Protein AF-A0A7W6DMV0-F1 (afdb_monomer)

Secondary structure (DSSP, 8-state):
---TTSGGGGT--HHHHHHHHHHHHHHHHHHHHHHHHHHHHHHHHHHHHHHHHHHHHHHHHHHHHHHHHHHT--

pLDDT: mean 86.73, std 12.91, range [45.91, 98.69]

Foldseek 3Di:
DPPLPCCVVLPDDPVLSVVLVVCCVPPNDPSSVVSVVVVVVVSVVVVVVVVVVVVVVVVVVVVVVVVVVVVVVD

Organism: NCBI:txid943940

Mean predicted aligned error: 6.17 Å

InterPro domains:
  IPR009061 Putative DNA-binding domain superfamily [SSF46955] (2-72)
  IPR015358 Transcription regulator MerR, DNA binding [PF09278] (3-64)

Solvent-accessible surface area (backbone atoms only — not comparable to full-atom values): 4316 Å² total; per-residue (Å²): 132,86,77,79,84,48,47,68,81,69,69,50,49,74,65,57,57,51,54,53,56,52,39,38,81,76,64,34,72,65,55,31,52,54,54,46,52,57,52,49,55,52,45,52,52,53,53,52,52,54,49,52,54,51,54,51,54,50,50,54,53,48,51,54,51,52,54,53,54,51,66,77,76,110

Sequence (74 aa):
MILILRGRKFGFQLEDIRQWLQIYEKEGTQAQMEAWVDMADRQLRELAEQKAQIEEAMADLKALRDETSASLNA

Structure (mmCIF, N/CA/C/O backbone):
data_AF-A0A7W6DMV0-F1
#
_entry.id   AF-A0A7W6DMV0-F1
#
loop_
_atom_site.group_PDB
_atom_site.id
_atom_site.type_symbol
_atom_site.label_atom_id
_atom_site.label_alt_id
_atom_site.label_comp_id
_atom_site.label_asym_id
_atom_site.label_entity_id
_atom_site.label_seq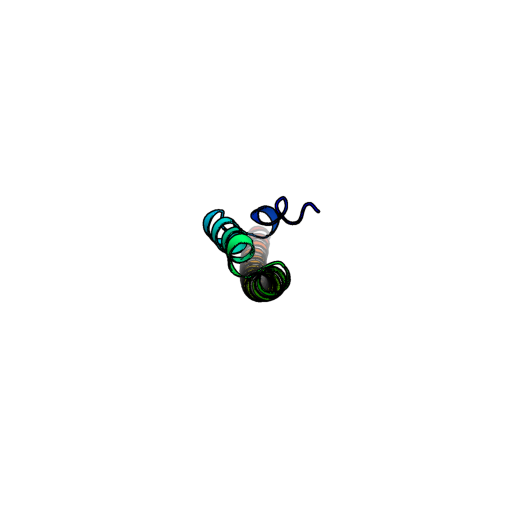_id
_atom_site.pdbx_PDB_ins_code
_atom_site.Cartn_x
_atom_site.Cartn_y
_atom_site.Cartn_z
_atom_site.occupancy
_atom_site.B_iso_or_equiv
_atom_site.auth_seq_id
_atom_site.auth_comp_id
_atom_site.auth_asym_id
_atom_site.auth_atom_id
_atom_site.pdbx_PDB_model_num
ATOM 1 N N . MET A 1 1 ? 17.224 12.791 -14.486 1.00 45.91 1 MET A N 1
ATOM 2 C CA . MET A 1 1 ? 15.813 12.587 -14.084 1.00 45.91 1 MET A CA 1
ATOM 3 C C . MET A 1 1 ? 15.775 11.655 -12.886 1.00 45.91 1 MET A C 1
ATOM 5 O O . MET A 1 1 ? 16.291 10.552 -12.968 1.00 45.91 1 MET A O 1
ATOM 9 N N . ILE A 1 2 ? 15.240 12.116 -11.756 1.00 49.78 2 ILE A N 1
ATOM 10 C CA . ILE A 1 2 ? 15.274 11.398 -10.474 1.00 49.78 2 ILE A CA 1
ATOM 11 C C . ILE A 1 2 ? 14.014 10.525 -10.362 1.00 49.78 2 ILE A C 1
ATOM 13 O O . ILE A 1 2 ? 13.096 10.840 -9.612 1.00 49.78 2 ILE A O 1
ATOM 17 N N . LEU A 1 3 ? 13.941 9.440 -11.137 1.00 55.03 3 LEU A N 1
ATOM 18 C CA . LEU A 1 3 ? 12.921 8.396 -10.928 1.00 55.03 3 LEU A CA 1
ATOM 19 C C . LEU A 1 3 ? 13.283 7.478 -9.739 1.00 55.03 3 LEU A C 1
ATOM 21 O O . LEU A 1 3 ? 12.432 6.797 -9.183 1.00 55.03 3 LEU A O 1
ATOM 25 N N . ILE A 1 4 ? 14.536 7.536 -9.276 1.00 57.09 4 ILE A N 1
ATOM 26 C CA . ILE A 1 4 ? 15.124 6.571 -8.333 1.00 57.09 4 ILE A CA 1
ATOM 27 C C . ILE A 1 4 ? 14.789 6.866 -6.856 1.00 57.09 4 ILE A C 1
ATOM 29 O O . ILE A 1 4 ? 14.841 5.969 -6.021 1.00 57.09 4 ILE A O 1
ATOM 33 N N . LEU A 1 5 ? 14.380 8.088 -6.490 1.00 55.50 5 LEU A N 1
ATOM 34 C CA . LEU A 1 5 ? 14.284 8.486 -5.070 1.00 55.50 5 LEU A CA 1
ATOM 35 C C . LEU A 1 5 ? 12.877 8.446 -4.451 1.00 55.50 5 LEU A C 1
ATOM 37 O O . LEU A 1 5 ? 12.675 8.995 -3.370 1.00 55.50 5 LEU A O 1
ATOM 41 N N . ARG A 1 6 ? 11.893 7.786 -5.080 1.00 65.44 6 ARG A N 1
ATOM 42 C CA . ARG A 1 6 ? 10.553 7.622 -4.472 1.00 65.44 6 ARG A CA 1
ATOM 43 C C . ARG A 1 6 ? 10.054 6.185 -4.344 1.00 65.44 6 ARG A C 1
ATOM 45 O O . ARG A 1 6 ? 9.038 6.000 -3.688 1.00 65.44 6 ARG A O 1
ATOM 52 N N . GLY A 1 7 ? 10.767 5.173 -4.847 1.00 70.56 7 GLY A N 1
ATOM 53 C CA . GLY A 1 7 ? 10.304 3.779 -4.777 1.00 70.56 7 GLY A CA 1
ATOM 54 C C . GLY A 1 7 ? 9.994 3.309 -3.346 1.00 70.56 7 GLY A C 1
ATOM 55 O O . GLY A 1 7 ? 8.920 2.779 -3.082 1.00 70.56 7 GLY A O 1
ATOM 56 N N . ARG A 1 8 ? 10.859 3.662 -2.384 1.00 77.31 8 ARG A N 1
ATOM 57 C CA . ARG A 1 8 ? 10.633 3.390 -0.953 1.00 77.31 8 ARG A CA 1
ATOM 58 C C . ARG A 1 8 ? 9.359 4.018 -0.384 1.00 77.31 8 ARG A C 1
ATOM 60 O O . ARG A 1 8 ? 8.766 3.450 0.522 1.00 77.31 8 ARG A O 1
ATOM 67 N N . LYS A 1 9 ? 8.935 5.182 -0.892 1.00 83.06 9 LYS A N 1
ATOM 68 C CA . LYS A 1 9 ? 7.689 5.838 -0.458 1.00 83.06 9 LYS A CA 1
ATOM 69 C C . LYS A 1 9 ? 6.461 5.013 -0.851 1.00 83.06 9 LYS A C 1
ATOM 71 O O . LYS A 1 9 ? 5.436 5.110 -0.190 1.00 83.06 9 LYS A O 1
ATOM 76 N N . PHE A 1 10 ? 6.562 4.241 -1.927 1.00 85.44 10 PHE A N 1
ATOM 77 C CA . PHE A 1 10 ? 5.452 3.479 -2.488 1.00 85.44 10 PHE A CA 1
ATOM 78 C C . PHE A 1 10 ? 5.428 2.016 -2.035 1.00 85.44 10 PHE A C 1
ATOM 80 O O . PHE A 1 10 ? 4.564 1.280 -2.484 1.00 85.44 10 PHE A O 1
ATOM 87 N N . GLY A 1 11 ? 6.339 1.603 -1.148 1.00 86.38 11 GLY A N 1
ATOM 88 C CA . GLY A 1 11 ? 6.381 0.235 -0.618 1.00 86.38 11 GLY A CA 1
ATOM 89 C C . GLY A 1 11 ? 7.303 -0.728 -1.370 1.00 86.38 11 GLY A C 1
ATOM 90 O O . GLY A 1 11 ? 7.486 -1.853 -0.913 1.00 86.38 11 GLY A O 1
ATOM 91 N N . PHE A 1 12 ? 7.959 -0.284 -2.450 1.00 89.81 12 PHE A N 1
ATOM 92 C CA . PHE A 1 12 ? 8.886 -1.137 -3.197 1.00 89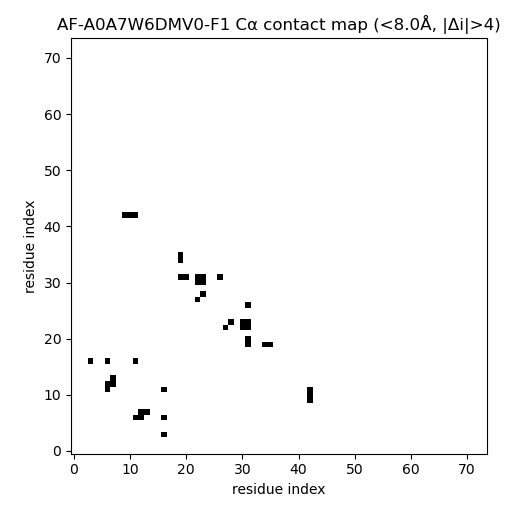.81 12 PHE A CA 1
ATOM 93 C C . PHE A 1 12 ? 10.097 -1.548 -2.358 1.00 89.81 12 PHE A C 1
ATOM 95 O O . PHE A 1 12 ? 10.717 -0.716 -1.676 1.00 89.81 12 PHE A O 1
ATOM 102 N N . GLN A 1 13 ? 10.486 -2.820 -2.470 1.00 88.00 13 GLN A N 1
ATOM 103 C CA . GLN A 1 13 ? 11.696 -3.318 -1.833 1.00 88.00 13 GLN A CA 1
ATOM 104 C C . GLN A 1 13 ? 12.941 -2.787 -2.550 1.00 88.00 13 GLN A C 1
ATOM 106 O O . GLN A 1 13 ? 12.943 -2.495 -3.747 1.00 88.00 13 GLN A O 1
ATOM 111 N N . LEU A 1 14 ? 14.045 -2.672 -1.807 1.00 85.62 14 LEU A N 1
ATOM 112 C CA . LEU A 1 14 ? 15.325 -2.229 -2.372 1.00 85.62 14 LEU A CA 1
ATOM 113 C C . LEU A 1 14 ? 15.832 -3.193 -3.459 1.00 85.62 14 LEU A C 1
ATOM 115 O O . LEU A 1 14 ? 16.506 -2.770 -4.395 1.00 85.62 14 LEU A O 1
ATOM 119 N N . GLU A 1 15 ? 15.498 -4.475 -3.318 1.00 88.06 15 GLU A N 1
ATOM 120 C CA . GLU A 1 15 ? 15.762 -5.528 -4.296 1.00 88.06 15 GLU A CA 1
ATOM 121 C C . GLU A 1 15 ? 15.057 -5.257 -5.630 1.00 88.06 15 GLU A C 1
ATOM 123 O O . GLU A 1 15 ? 15.720 -5.203 -6.664 1.00 88.06 15 GLU A O 1
ATOM 128 N N . AS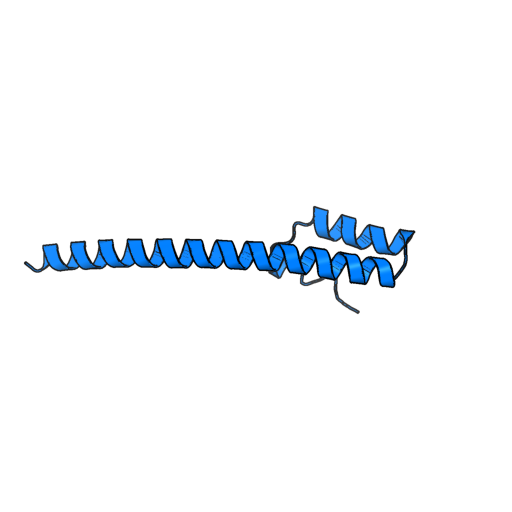P A 1 16 ? 13.753 -4.979 -5.600 1.00 85.69 16 ASP A N 1
ATOM 129 C CA . ASP A 1 16 ? 12.952 -4.738 -6.806 1.00 85.69 16 ASP A CA 1
ATOM 130 C C . ASP A 1 16 ? 13.440 -3.500 -7.566 1.00 85.69 16 ASP A C 1
ATOM 132 O O . ASP A 1 16 ? 13.591 -3.516 -8.787 1.00 85.69 16 ASP A O 1
ATOM 136 N N . ILE A 1 17 ? 13.772 -2.429 -6.833 1.00 86.50 17 ILE A N 1
ATOM 137 C CA . ILE A 1 17 ? 14.348 -1.208 -7.414 1.00 86.50 17 ILE A CA 1
ATOM 138 C C . ILE A 1 17 ? 15.701 -1.512 -8.070 1.00 86.50 17 ILE A C 1
ATOM 140 O O . ILE A 1 17 ? 16.002 -0.973 -9.135 1.00 86.50 17 ILE A O 1
ATOM 144 N N . ARG A 1 18 ? 16.526 -2.376 -7.466 1.00 86.38 18 ARG A N 1
ATOM 145 C CA . ARG A 1 18 ? 17.822 -2.756 -8.041 1.00 86.38 18 ARG A CA 1
ATOM 146 C C . ARG A 1 18 ? 17.650 -3.545 -9.333 1.00 86.38 18 ARG A C 1
ATOM 148 O O . ARG A 1 18 ? 18.341 -3.244 -10.302 1.00 86.38 18 ARG A O 1
ATOM 155 N N . GLN A 1 19 ? 16.740 -4.515 -9.361 1.00 85.12 19 GLN A N 1
ATOM 156 C CA . GLN A 1 19 ? 16.464 -5.305 -10.564 1.00 85.12 19 GLN A CA 1
ATOM 157 C C . GLN A 1 19 ? 15.929 -4.421 -11.694 1.00 85.12 19 GLN A C 1
ATOM 159 O O . GLN A 1 19 ? 16.396 -4.514 -12.826 1.00 85.12 19 GLN A O 1
ATOM 164 N N . TRP A 1 20 ? 15.039 -3.480 -11.379 1.00 86.00 20 TRP A N 1
ATOM 165 C CA . TRP A 1 20 ? 14.541 -2.504 -12.347 1.00 86.00 20 TRP A CA 1
ATOM 166 C C . TRP A 1 20 ? 15.646 -1.616 -12.943 1.00 86.00 20 TRP A C 1
ATOM 168 O O . TRP A 1 20 ? 15.648 -1.328 -14.141 1.00 86.00 20 TRP A O 1
ATOM 178 N N . LEU A 1 21 ? 16.629 -1.208 -12.134 1.00 83.75 21 LEU A N 1
ATOM 179 C CA . LEU A 1 21 ? 17.791 -0.461 -12.626 1.00 83.75 21 LEU A CA 1
ATOM 180 C C . LEU A 1 21 ? 18.694 -1.298 -13.542 1.00 83.75 21 LEU A C 1
ATOM 182 O O . LEU A 1 21 ? 19.276 -0.744 -14.469 1.00 83.75 21 LEU A O 1
ATOM 186 N N . GLN A 1 22 ? 18.771 -2.616 -13.343 1.00 84.00 22 GLN A N 1
ATOM 187 C CA . GLN A 1 22 ? 19.551 -3.510 -14.209 1.00 84.00 22 GLN A CA 1
ATOM 188 C C . GLN A 1 22 ? 18.930 -3.703 -15.601 1.00 84.00 22 GLN A C 1
ATOM 190 O O . GLN A 1 22 ? 19.661 -3.977 -16.551 1.00 84.00 22 GLN A O 1
ATOM 195 N N . ILE A 1 23 ? 17.609 -3.537 -15.753 1.00 79.69 23 ILE A N 1
ATOM 196 C CA . ILE A 1 23 ? 16.930 -3.613 -17.064 1.00 79.69 23 ILE A CA 1
ATOM 197 C C . ILE A 1 23 ? 17.454 -2.515 -17.999 1.00 79.69 23 ILE A C 1
ATOM 199 O O . ILE A 1 23 ? 17.734 -2.771 -19.170 1.00 79.69 23 ILE A O 1
ATOM 203 N N . TYR A 1 24 ? 17.685 -1.311 -17.467 1.00 72.56 24 TYR A N 1
ATOM 204 C CA . TYR A 1 24 ? 18.252 -0.195 -18.229 1.00 72.56 24 TYR A CA 1
ATOM 205 C C . TYR A 1 24 ? 19.618 -0.521 -18.837 1.00 72.56 24 TYR A C 1
ATOM 207 O O . TYR A 1 24 ? 19.874 -0.170 -19.987 1.00 72.56 24 TYR A O 1
ATOM 215 N N . GLU A 1 25 ? 20.482 -1.207 -18.085 1.00 67.44 25 GLU A N 1
ATOM 216 C CA . GLU A 1 25 ? 21.837 -1.548 -18.535 1.00 67.44 25 GLU A CA 1
ATOM 217 C C . GLU A 1 25 ? 21.841 -2.540 -19.708 1.00 67.44 25 GLU A C 1
ATOM 219 O O . GLU A 1 25 ? 22.808 -2.578 -20.465 1.00 67.44 25 GLU A O 1
ATOM 224 N N . LYS A 1 26 ? 20.773 -3.334 -19.871 1.00 72.75 26 LYS A N 1
ATOM 225 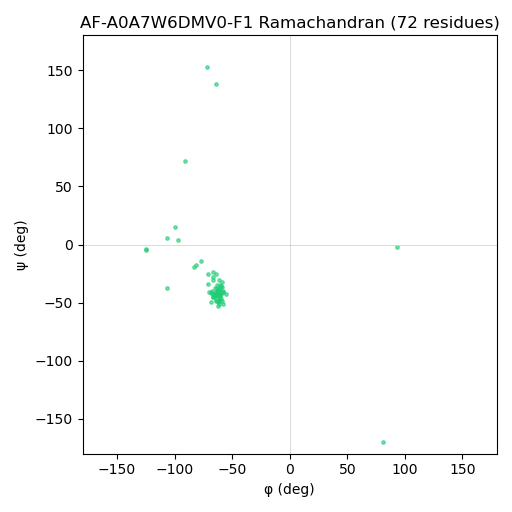C CA . LYS A 1 26 ? 20.705 -4.424 -20.857 1.00 72.75 26 LYS A CA 1
ATOM 226 C C . LYS A 1 26 ? 19.821 -4.117 -22.061 1.00 72.75 26 LYS A C 1
ATOM 228 O O . LYS A 1 26 ? 20.153 -4.525 -23.170 1.00 72.75 26 LYS A O 1
ATOM 233 N N . GLU A 1 27 ? 18.706 -3.425 -21.848 1.00 77.00 27 GLU A N 1
ATOM 234 C CA . GLU A 1 27 ? 17.609 -3.331 -22.824 1.00 77.00 27 GLU A CA 1
ATOM 235 C C . GLU A 1 27 ? 17.242 -1.878 -23.179 1.00 77.00 27 GLU A C 1
ATOM 237 O O . GLU A 1 27 ? 16.434 -1.623 -24.072 1.00 77.00 27 GLU A O 1
ATOM 242 N N . GLY A 1 28 ? 17.880 -0.901 -22.525 1.00 78.56 28 GLY A N 1
ATOM 243 C CA . GLY A 1 28 ? 17.688 0.520 -22.791 1.00 78.56 28 GLY A CA 1
ATOM 244 C C . GLY A 1 28 ? 16.445 1.123 -22.127 1.00 78.56 28 GLY A C 1
ATOM 245 O O . GLY A 1 28 ? 15.801 0.543 -21.254 1.00 78.56 28 GLY A O 1
ATOM 246 N N . THR A 1 29 ? 16.127 2.361 -22.509 1.00 80.94 29 THR A N 1
ATOM 247 C CA . THR A 1 29 ? 15.154 3.202 -21.791 1.00 80.94 29 THR A CA 1
ATOM 248 C C . THR A 1 29 ? 13.701 2.744 -21.939 1.00 80.94 29 THR A C 1
ATOM 250 O O . THR A 1 29 ? 12.931 2.892 -20.993 1.00 80.94 29 THR A O 1
ATOM 253 N N . GLN A 1 30 ? 13.311 2.185 -23.089 1.00 86.00 30 GLN A N 1
ATOM 254 C CA . GLN A 1 30 ? 11.925 1.765 -23.324 1.00 86.00 30 GLN A CA 1
ATOM 255 C C . GLN A 1 30 ? 11.539 0.564 -22.448 1.00 86.00 30 GLN A C 1
ATOM 257 O O . GLN A 1 30 ? 10.548 0.640 -21.725 1.00 86.00 30 GLN A O 1
ATOM 262 N N . ALA A 1 31 ? 12.367 -0.484 -22.429 1.00 85.44 31 ALA A N 1
ATOM 263 C CA . ALA A 1 31 ? 12.151 -1.663 -21.588 1.00 85.44 31 ALA A CA 1
ATOM 264 C C . ALA A 1 31 ? 12.086 -1.303 -20.093 1.00 85.44 31 ALA A C 1
ATOM 266 O O . ALA A 1 31 ? 11.263 -1.829 -19.346 1.00 85.44 31 ALA A O 1
ATOM 267 N N . GLN A 1 32 ? 12.897 -0.333 -19.651 1.00 83.12 32 GLN A N 1
ATOM 268 C CA . GLN A 1 32 ? 12.832 0.171 -18.279 1.00 83.12 32 GLN A CA 1
ATOM 269 C C . GLN A 1 32 ? 11.489 0.858 -17.967 1.00 83.12 32 GLN A C 1
ATOM 271 O O . GLN A 1 32 ? 10.958 0.696 -16.866 1.00 83.12 32 GLN A O 1
ATOM 276 N N . MET A 1 33 ? 10.941 1.643 -18.899 1.00 85.81 33 MET A N 1
ATOM 277 C CA . MET A 1 33 ? 9.650 2.314 -18.707 1.00 85.81 33 MET A CA 1
ATOM 278 C C . MET A 1 33 ? 8.489 1.319 -18.676 1.00 85.81 33 MET A C 1
ATOM 280 O O . MET A 1 33 ? 7.622 1.444 -17.816 1.00 85.81 33 MET A O 1
ATOM 284 N N . GLU A 1 34 ? 8.497 0.317 -19.555 1.00 88.56 34 GLU A N 1
ATOM 285 C CA . GLU A 1 34 ? 7.496 -0.758 -19.566 1.00 88.56 34 GLU A CA 1
ATOM 286 C C . GLU A 1 34 ? 7.536 -1.551 -18.249 1.00 88.56 34 GLU A C 1
ATOM 288 O O . GLU A 1 34 ? 6.522 -1.664 -17.560 1.00 88.56 34 GLU A O 1
ATOM 293 N N . ALA A 1 35 ? 8.729 -1.959 -17.802 1.00 88.25 35 ALA A N 1
ATOM 294 C CA . ALA A 1 35 ? 8.902 -2.637 -16.518 1.00 88.25 35 ALA A CA 1
ATOM 295 C C . ALA A 1 35 ? 8.454 -1.781 -15.318 1.00 88.25 35 ALA A C 1
ATOM 297 O O . ALA A 1 35 ? 7.920 -2.308 -14.341 1.00 88.25 35 ALA A O 1
ATOM 298 N N . TRP A 1 36 ? 8.648 -0.458 -15.378 1.00 87.62 36 TRP A N 1
ATOM 299 C CA . TRP A 1 36 ? 8.175 0.454 -14.334 1.00 87.62 36 TRP A CA 1
ATOM 300 C C . TRP A 1 36 ? 6.647 0.480 -14.243 1.00 87.62 36 TRP A C 1
ATOM 302 O O . TRP A 1 36 ? 6.109 0.441 -13.137 1.00 87.62 36 TRP A O 1
ATOM 312 N N . VAL A 1 37 ? 5.955 0.550 -15.385 1.00 90.81 37 VAL A N 1
ATOM 313 C CA . VAL A 1 37 ? 4.485 0.543 -15.434 1.00 90.81 37 VAL A CA 1
ATOM 314 C C . VAL A 1 37 ? 3.949 -0.742 -14.806 1.00 90.81 37 VAL A C 1
ATOM 316 O O . VAL A 1 37 ? 3.125 -0.674 -13.896 1.00 90.81 37 VAL A O 1
ATOM 319 N N . ASP A 1 38 ? 4.508 -1.892 -15.177 1.00 92.12 38 ASP A N 1
ATOM 320 C CA . ASP A 1 38 ? 4.105 -3.186 -14.619 1.00 92.12 38 ASP A CA 1
ATOM 321 C C . ASP A 1 38 ? 4.328 -3.279 -13.102 1.00 92.12 38 ASP A C 1
ATOM 323 O O . ASP A 1 38 ? 3.498 -3.818 -12.363 1.00 92.12 38 ASP A O 1
ATOM 327 N N . MET A 1 39 ? 5.460 -2.766 -12.611 1.00 90.69 39 MET A N 1
ATOM 328 C CA . MET A 1 39 ? 5.745 -2.705 -11.176 1.00 90.69 39 MET A CA 1
ATOM 329 C C . MET A 1 39 ? 4.761 -1.789 -10.443 1.00 90.69 39 MET A C 1
ATOM 331 O O . MET A 1 39 ? 4.272 -2.148 -9.371 1.00 90.69 39 MET A O 1
ATOM 335 N N . ALA A 1 40 ? 4.458 -0.624 -11.017 1.00 91.56 40 ALA A N 1
ATOM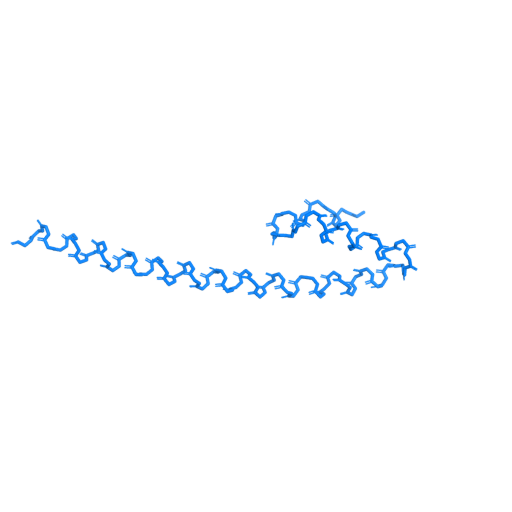 336 C CA . ALA A 1 40 ? 3.517 0.331 -10.449 1.00 91.56 40 ALA A CA 1
ATOM 337 C C . ALA A 1 40 ? 2.097 -0.243 -10.370 1.00 91.56 40 ALA A C 1
ATOM 339 O O . ALA A 1 40 ? 1.457 -0.118 -9.327 1.00 91.56 40 ALA A O 1
ATOM 340 N N . ASP A 1 41 ? 1.632 -0.929 -11.414 1.00 95.12 41 ASP A N 1
ATOM 341 C CA . ASP A 1 41 ? 0.306 -1.550 -11.441 1.00 95.12 41 ASP A CA 1
ATOM 342 C C . ASP A 1 41 ? 0.146 -2.620 -10.359 1.00 95.12 41 ASP A C 1
ATOM 344 O O . ASP A 1 41 ? -0.884 -2.675 -9.680 1.00 95.12 41 ASP A O 1
ATOM 348 N N . ARG A 1 42 ? 1.174 -3.453 -10.151 1.00 93.94 42 ARG A N 1
ATOM 349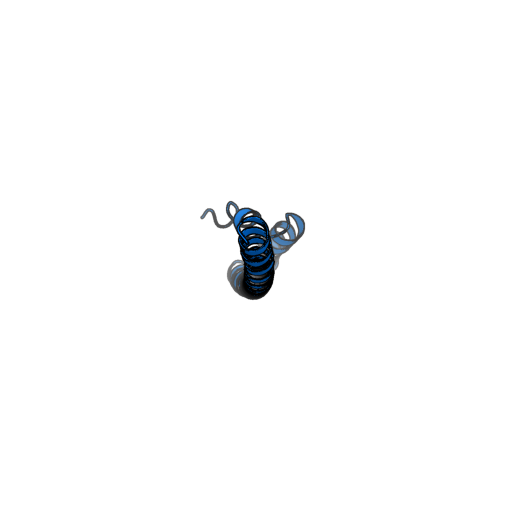 C CA . ARG A 1 42 ? 1.180 -4.435 -9.056 1.00 93.94 42 ARG A CA 1
ATOM 350 C C . ARG A 1 42 ? 1.120 -3.748 -7.695 1.00 93.94 42 ARG A C 1
ATOM 352 O O . ARG A 1 42 ? 0.247 -4.070 -6.891 1.00 93.94 42 ARG A O 1
ATOM 359 N N . GLN A 1 43 ? 1.975 -2.751 -7.473 1.00 93.62 43 GLN A N 1
ATOM 360 C CA . GLN A 1 43 ? 2.032 -2.040 -6.197 1.00 93.62 43 GLN A CA 1
ATOM 361 C C . GLN A 1 43 ? 0.731 -1.293 -5.883 1.00 93.62 43 GLN A C 1
ATOM 363 O O . GLN A 1 43 ? 0.304 -1.254 -4.731 1.00 93.62 43 GLN A O 1
ATOM 368 N N . LEU A 1 44 ? 0.075 -0.715 -6.893 1.00 95.75 44 LEU A N 1
ATOM 369 C CA . LEU A 1 44 ? -1.218 -0.052 -6.727 1.00 95.75 44 LEU A CA 1
ATOM 370 C C . LEU A 1 44 ? -2.308 -1.028 -6.280 1.00 95.75 44 LEU A C 1
ATOM 372 O O . LEU A 1 44 ? -3.106 -0.674 -5.413 1.00 95.75 44 LEU A O 1
ATOM 376 N N . ARG A 1 45 ? -2.333 -2.250 -6.826 1.00 97.06 45 ARG A N 1
ATOM 377 C CA . ARG A 1 45 ? -3.285 -3.286 -6.392 1.00 97.06 45 ARG A CA 1
ATOM 378 C C . ARG A 1 45 ? -3.040 -3.703 -4.948 1.00 97.06 45 ARG A C 1
ATOM 380 O O . ARG A 1 45 ? -3.989 -3.769 -4.177 1.00 97.06 45 ARG A O 1
ATOM 387 N N . GLU A 1 46 ? -1.784 -3.917 -4.568 1.00 95.94 46 GLU A N 1
ATOM 388 C CA . GLU A 1 46 ? -1.423 -4.251 -3.185 1.00 95.94 46 GLU A CA 1
ATOM 389 C C . GLU A 1 46 ? -1.822 -3.146 -2.202 1.00 95.94 46 GLU A C 1
ATOM 391 O O . GLU A 1 46 ? -2.400 -3.425 -1.155 1.00 95.94 46 GLU A O 1
ATOM 396 N N . LEU A 1 47 ? -1.562 -1.882 -2.545 1.00 96.06 47 LEU A N 1
ATOM 397 C CA . LEU A 1 47 ? -1.947 -0.744 -1.708 1.00 96.06 47 LEU A CA 1
ATOM 398 C 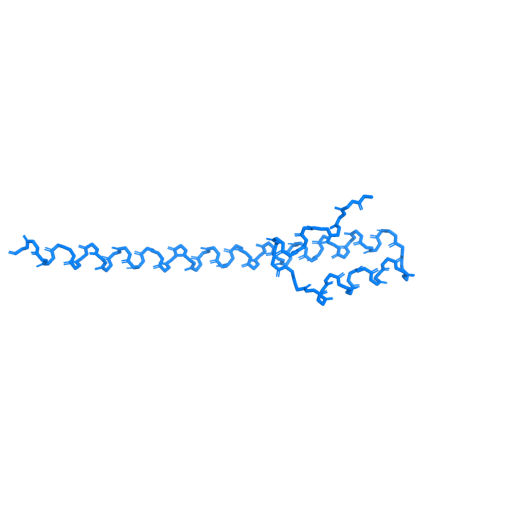C . LEU A 1 47 ? -3.469 -0.601 -1.592 1.00 96.06 47 LEU A C 1
ATOM 400 O O . LEU A 1 47 ? -3.966 -0.236 -0.527 1.00 96.06 47 LEU A O 1
ATOM 404 N N . ALA A 1 48 ? -4.213 -0.875 -2.666 1.00 97.56 48 ALA A N 1
ATOM 405 C CA . ALA A 1 48 ? -5.673 -0.855 -2.640 1.00 97.56 48 ALA A CA 1
ATOM 406 C C . ALA A 1 48 ? -6.238 -1.950 -1.721 1.00 97.56 48 ALA A C 1
ATOM 408 O O . ALA A 1 48 ? -7.138 -1.673 -0.932 1.00 97.56 48 ALA A O 1
ATOM 409 N N . GLU A 1 49 ? -5.667 -3.152 -1.777 1.00 97.81 49 GLU A N 1
ATOM 410 C CA . GLU A 1 49 ? -6.033 -4.271 -0.906 1.00 97.81 49 GLU A CA 1
ATOM 411 C C . GLU A 1 49 ? -5.721 -3.965 0.567 1.00 97.81 49 GLU A C 1
ATOM 413 O O . GLU A 1 49 ? -6.592 -4.065 1.427 1.00 97.81 49 GLU A O 1
ATOM 418 N N . GLN A 1 50 ? -4.507 -3.487 0.861 1.00 97.12 50 GLN A N 1
ATOM 419 C CA . GLN A 1 50 ? -4.127 -3.070 2.217 1.00 97.12 50 GLN A CA 1
ATOM 420 C C . GLN A 1 50 ? -5.046 -1.972 2.756 1.00 97.12 50 GLN A C 1
ATOM 422 O O . GLN A 1 50 ? -5.423 -1.994 3.926 1.00 97.12 50 GLN A O 1
ATOM 427 N N . LYS A 1 51 ? -5.429 -1.010 1.908 1.00 97.88 51 LYS A N 1
ATOM 428 C CA . LYS A 1 51 ? -6.378 0.038 2.283 1.00 97.88 51 LYS A CA 1
ATOM 429 C C . LYS A 1 51 ? -7.734 -0.560 2.670 1.00 97.88 51 LYS A C 1
ATOM 431 O O . LYS A 1 51 ? -8.255 -0.178 3.712 1.00 97.88 51 LYS A O 1
ATOM 436 N N . ALA A 1 52 ? -8.277 -1.478 1.871 1.00 98.38 52 ALA A N 1
ATOM 437 C CA . ALA A 1 52 ? -9.564 -2.112 2.155 1.00 98.38 52 ALA A CA 1
ATOM 438 C C . ALA A 1 52 ? -9.542 -2.872 3.492 1.00 98.38 52 ALA A C 1
ATOM 440 O O . ALA A 1 52 ? -10.433 -2.691 4.317 1.00 98.38 52 ALA A O 1
ATOM 441 N N . GLN A 1 53 ? -8.473 -3.630 3.752 1.00 98.12 53 GLN A N 1
ATOM 442 C CA . GLN A 1 53 ? -8.291 -4.362 5.012 1.00 98.12 53 GLN A CA 1
ATOM 443 C C . GLN A 1 53 ? -8.200 -3.428 6.227 1.00 98.12 53 GLN A C 1
ATOM 445 O O . GLN A 1 53 ? -8.765 -3.708 7.283 1.00 98.12 53 GLN A O 1
ATOM 450 N N . ILE A 1 54 ? -7.498 -2.298 6.092 1.00 98.62 54 ILE A N 1
ATOM 451 C CA . ILE A 1 54 ? -7.421 -1.288 7.155 1.00 98.62 54 ILE A CA 1
ATOM 452 C C . ILE A 1 54 ? -8.793 -0.650 7.392 1.00 98.62 54 ILE A C 1
ATOM 454 O O . ILE 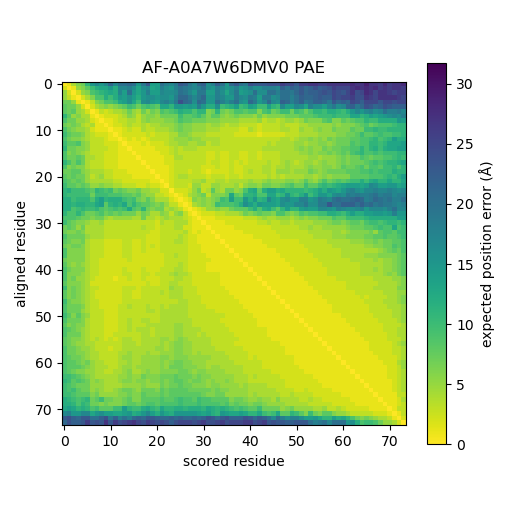A 1 54 ? -9.179 -0.467 8.544 1.00 98.62 54 ILE A O 1
ATOM 458 N N . GLU A 1 55 ? -9.531 -0.313 6.331 1.00 98.69 55 GLU A N 1
ATOM 459 C CA . GLU A 1 55 ? -10.876 0.264 6.443 1.00 98.69 55 GLU A CA 1
ATOM 460 C C . GLU A 1 55 ? -11.844 -0.687 7.165 1.00 98.69 55 GLU A C 1
ATOM 462 O O . GLU A 1 55 ? -12.573 -0.242 8.054 1.00 98.69 55 GLU A O 1
ATOM 467 N N . GLU A 1 56 ? -11.798 -1.984 6.853 1.00 98.50 56 GLU A N 1
ATOM 468 C CA . GLU A 1 56 ? -12.575 -3.027 7.536 1.00 98.50 56 GLU A CA 1
ATOM 469 C C . GLU A 1 56 ? -12.202 -3.129 9.022 1.00 98.50 56 GLU A C 1
ATOM 471 O O . GLU A 1 56 ? -13.053 -2.948 9.893 1.00 98.50 56 GLU A O 1
ATOM 476 N N . ALA A 1 57 ? -10.912 -3.287 9.335 1.00 98.44 57 ALA A N 1
ATOM 477 C CA . ALA A 1 57 ? -10.444 -3.385 10.718 1.00 98.44 57 ALA A CA 1
ATOM 478 C C . ALA A 1 57 ? -10.786 -2.134 11.551 1.00 98.44 57 ALA A C 1
ATOM 480 O O . ALA A 1 57 ? -11.092 -2.225 12.743 1.00 98.44 57 ALA A O 1
ATOM 481 N N . MET A 1 58 ? -10.746 -0.947 10.936 1.00 98.62 58 MET A N 1
ATOM 482 C CA . MET A 1 58 ? -11.153 0.300 11.582 1.00 98.62 58 MET A CA 1
ATOM 483 C C . MET A 1 58 ? -12.655 0.341 11.870 1.00 98.62 58 MET A C 1
ATOM 485 O O . MET A 1 58 ? -13.048 0.844 12.927 1.00 98.62 58 MET A O 1
ATOM 489 N N . ALA A 1 59 ? -13.488 -0.152 10.950 1.00 98.50 59 ALA A N 1
ATOM 490 C CA . ALA A 1 59 ? -14.932 -0.220 11.141 1.00 98.50 59 ALA A CA 1
ATOM 491 C C . ALA A 1 59 ? -15.287 -1.157 12.304 1.00 98.50 59 ALA A C 1
ATOM 493 O O . ALA A 1 59 ? -16.015 -0.745 13.211 1.00 98.50 59 ALA A O 1
ATOM 494 N N . ASP A 1 60 ? -14.692 -2.349 12.332 1.00 98.31 60 ASP A N 1
ATOM 495 C CA . ASP A 1 60 ? -14.902 -3.343 13.387 1.00 98.31 60 ASP A CA 1
ATOM 496 C C . ASP A 1 60 ? -14.465 -2.822 14.758 1.00 98.31 60 ASP A C 1
ATOM 498 O O . ASP A 1 60 ? -15.216 -2.885 15.736 1.00 98.31 60 ASP A O 1
ATOM 502 N N . LEU A 1 61 ? -13.267 -2.231 14.836 1.00 98.50 61 LEU A N 1
ATOM 503 C CA . LEU A 1 61 ? -12.759 -1.665 16.084 1.00 98.50 61 LEU A CA 1
ATOM 504 C C . LEU A 1 61 ? -13.654 -0.532 16.595 1.00 98.50 61 LEU A C 1
ATOM 506 O O . LEU A 1 61 ? -13.874 -0.406 17.803 1.00 98.50 61 LEU A O 1
ATOM 510 N N . LYS A 1 62 ? -14.176 0.301 15.689 1.00 98.25 62 LYS A N 1
ATOM 511 C CA . LYS A 1 62 ? -15.082 1.390 16.049 1.00 98.25 62 LYS A CA 1
ATOM 512 C C . LYS A 1 62 ? -16.414 0.859 16.573 1.00 98.25 62 LYS A C 1
ATOM 514 O O . LYS A 1 62 ? -16.865 1.348 17.606 1.00 98.25 62 LYS A O 1
ATOM 519 N N . ALA A 1 63 ? -16.999 -0.140 15.912 1.00 98.12 63 ALA A N 1
ATOM 520 C CA . ALA A 1 63 ? -18.238 -0.772 16.358 1.00 98.12 63 ALA A CA 1
ATOM 521 C C . ALA A 1 63 ? -18.083 -1.348 17.773 1.00 98.12 63 ALA A C 1
ATOM 523 O O . ALA A 1 63 ? -18.828 -0.969 18.676 1.00 98.12 63 ALA A O 1
ATOM 524 N N . LEU A 1 64 ? -17.034 -2.145 18.004 1.00 97.94 64 LEU A N 1
ATOM 525 C CA . LEU A 1 64 ? -16.743 -2.722 19.319 1.00 97.94 64 LEU A CA 1
ATOM 526 C C . LEU A 1 64 ? -16.541 -1.645 20.397 1.00 97.94 64 LEU A C 1
ATOM 528 O O . LEU A 1 64 ? -17.024 -1.769 21.527 1.00 97.94 64 LEU A O 1
ATOM 532 N N . ARG A 1 65 ? -15.824 -0.567 20.060 1.00 97.94 65 ARG A N 1
ATOM 533 C CA . ARG A 1 65 ? -15.597 0.569 20.961 1.00 97.94 65 ARG A CA 1
ATOM 534 C C . ARG A 1 65 ? -16.903 1.277 21.317 1.00 97.94 65 ARG A C 1
ATOM 536 O O . ARG A 1 65 ? -17.086 1.635 22.481 1.00 97.94 65 ARG A O 1
ATOM 543 N N . ASP A 1 66 ? -17.784 1.499 20.347 1.00 97.88 66 ASP A N 1
ATOM 544 C CA . ASP A 1 66 ? -19.058 2.192 20.551 1.00 97.88 66 ASP A CA 1
ATOM 545 C C . ASP A 1 66 ? -20.035 1.330 21.371 1.00 97.88 66 ASP A C 1
ATOM 547 O O . ASP A 1 66 ? -20.636 1.837 22.320 1.00 97.88 66 ASP A O 1
ATOM 551 N N . GLU A 1 67 ? -20.107 0.021 21.106 1.00 97.25 67 GLU A N 1
ATOM 552 C CA . GLU A 1 67 ? -20.865 -0.946 21.916 1.00 97.25 67 GLU A CA 1
ATOM 553 C C . G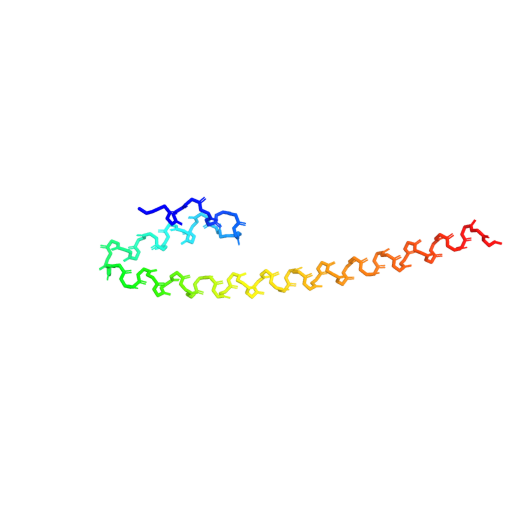LU A 1 67 ? -20.378 -0.977 23.370 1.00 97.25 67 GLU A C 1
ATOM 555 O O . GLU A 1 67 ? -21.168 -0.845 24.311 1.00 97.25 67 GLU A O 1
ATOM 560 N N . THR A 1 68 ? -19.060 -1.070 23.567 1.00 96.75 68 THR A N 1
ATOM 561 C CA . THR A 1 68 ? -18.454 -1.054 24.905 1.00 96.75 68 THR A CA 1
ATOM 562 C C . THR A 1 68 ? -18.762 0.263 25.617 1.00 96.75 68 THR A C 1
ATOM 564 O O . THR A 1 68 ? -19.182 0.265 26.774 1.00 96.75 68 THR A O 1
ATOM 567 N N . SER A 1 69 ? -18.627 1.399 24.926 1.00 97.00 69 SER A N 1
ATOM 568 C CA . SER A 1 69 ? -18.939 2.714 25.491 1.00 97.00 69 SER A CA 1
ATOM 569 C C . SER A 1 69 ? -20.417 2.865 25.858 1.00 97.00 69 SER A C 1
ATOM 571 O O . SER A 1 69 ? -20.722 3.549 26.833 1.00 97.00 69 SER A O 1
ATOM 573 N N . ALA A 1 70 ? -21.338 2.267 25.100 1.00 95.81 70 ALA A N 1
ATOM 574 C CA . ALA A 1 70 ? -22.760 2.276 25.426 1.00 95.81 70 ALA A CA 1
ATOM 575 C C . ALA A 1 70 ? -23.047 1.451 26.690 1.00 95.81 70 ALA A C 1
ATOM 577 O O . ALA A 1 70 ? -23.774 1.919 27.561 1.00 95.81 70 ALA A O 1
ATOM 578 N N . SER A 1 71 ? -22.411 0.281 26.838 1.00 94.12 71 SER A N 1
ATOM 579 C CA . SER A 1 71 ? -22.579 -0.579 28.022 1.00 94.12 71 SER A CA 1
ATOM 580 C C . SER A 1 71 ? -22.081 0.041 29.332 1.00 94.12 71 SER A C 1
ATOM 582 O O . SER A 1 71 ? -22.569 -0.318 30.395 1.00 94.12 71 SER A O 1
ATOM 584 N N . LEU A 1 72 ? -21.132 0.981 29.269 1.00 91.25 72 LEU A N 1
ATOM 585 C CA . LEU A 1 72 ? -20.603 1.675 30.449 1.00 91.25 72 LEU A CA 1
ATOM 586 C C . LEU A 1 72 ? -21.492 2.831 30.930 1.00 91.25 72 LEU A C 1
ATOM 588 O O . LEU A 1 72 ? -21.322 3.296 32.054 1.00 91.25 72 LEU A O 1
ATOM 592 N N . ASN A 1 73 ? -22.396 3.319 30.077 1.00 76.62 73 ASN A N 1
ATOM 593 C CA . ASN A 1 73 ? -23.307 4.428 30.378 1.00 76.62 73 ASN A CA 1
ATOM 594 C C . ASN A 1 73 ? -24.763 3.964 30.593 1.00 76.62 73 ASN A C 1
ATOM 596 O O . ASN A 1 73 ? -25.648 4.813 30.715 1.00 76.62 73 ASN A O 1
ATOM 600 N N . ALA A 1 74 ? -25.004 2.649 30.593 1.00 57.28 74 ALA A N 1
ATOM 601 C CA . ALA A 1 74 ? -26.288 2.012 30.880 1.00 57.28 74 ALA A CA 1
ATOM 602 C C . ALA A 1 74 ? -26.340 1.551 32.343 1.00 57.28 74 ALA A C 1
ATOM 604 O O . ALA A 1 74 ? -27.429 1.671 32.948 1.00 57.28 74 ALA A O 1
#

Radius of gyration: 20.61 Å; Cα contacts (8 Å, |Δi|>4): 21; chains: 1; bounding box: 48×18×54 Å